Protein AF-A0A5C1K3X9-F1 (afdb_monomer_lite)

Structure (mmCIF, N/CA/C/O backbone):
data_AF-A0A5C1K3X9-F1
#
_entry.id   AF-A0A5C1K3X9-F1
#
loop_
_atom_site.group_PDB
_atom_site.id
_atom_site.type_symbol
_atom_site.label_atom_id
_atom_site.label_alt_id
_atom_site.label_comp_id
_atom_site.label_asym_id
_atom_site.label_entity_id
_atom_site.label_seq_id
_atom_site.pdbx_PDB_ins_code
_atom_site.Cartn_x
_atom_site.Cartn_y
_atom_site.Cartn_z
_atom_site.occupancy
_atom_site.B_iso_or_equiv
_atom_site.auth_seq_id
_atom_site.auth_comp_id
_atom_site.auth_asym_id
_atom_site.auth_atom_id
_atom_site.pdbx_PDB_model_num
ATOM 1 N N . GLY A 1 1 ? -1.069 0.386 -24.573 1.00 75.69 1 GLY A N 1
ATOM 2 C CA . GLY A 1 1 ? 0.102 1.252 -24.304 1.00 75.69 1 GLY A CA 1
ATOM 3 C C . GLY A 1 1 ? 1.354 0.413 -24.098 1.00 75.69 1 GLY A C 1
ATOM 4 O O . GLY A 1 1 ? 1.231 -0.787 -23.885 1.00 75.69 1 GLY A O 1
ATOM 5 N N . ARG A 1 2 ? 2.552 1.013 -24.173 1.00 90.31 2 ARG A N 1
ATOM 6 C CA . ARG A 1 2 ? 3.834 0.327 -23.898 1.00 90.31 2 ARG A CA 1
ATOM 7 C C . ARG A 1 2 ? 3.899 -0.123 -22.430 1.00 90.31 2 ARG A C 1
ATOM 9 O O . ARG A 1 2 ? 3.382 0.574 -21.561 1.00 90.31 2 ARG A O 1
ATOM 16 N N . LEU A 1 3 ? 4.529 -1.269 -22.163 1.00 94.75 3 LEU A N 1
ATOM 17 C CA . LEU A 1 3 ? 4.627 -1.866 -20.826 1.00 94.75 3 LEU A CA 1
ATOM 18 C C . LEU A 1 3 ? 6.076 -1.923 -20.326 1.00 94.75 3 LEU A C 1
ATOM 20 O O . LEU A 1 3 ? 6.981 -2.247 -21.096 1.00 94.75 3 LEU A O 1
ATOM 24 N N . MET A 1 4 ? 6.259 -1.677 -19.029 1.00 95.75 4 MET A N 1
ATOM 25 C CA . MET A 1 4 ? 7.481 -1.931 -18.265 1.00 95.75 4 MET A CA 1
ATOM 26 C C . MET A 1 4 ? 7.313 -3.242 -17.496 1.00 95.75 4 MET A C 1
ATOM 28 O O . MET A 1 4 ? 6.423 -3.343 -16.653 1.00 95.75 4 MET A O 1
ATOM 32 N N . ARG A 1 5 ? 8.139 -4.254 -17.784 1.00 97.19 5 ARG A N 1
ATOM 33 C CA . ARG A 1 5 ? 8.024 -5.597 -17.187 1.00 97.19 5 ARG A CA 1
ATOM 34 C C . ARG A 1 5 ? 9.097 -5.851 -16.146 1.00 97.19 5 ARG A C 1
ATOM 36 O O . ARG A 1 5 ? 10.264 -5.525 -16.363 1.00 97.19 5 ARG A O 1
ATOM 43 N N . CYS A 1 6 ? 8.718 -6.460 -15.027 1.00 97.31 6 CYS A N 1
ATOM 44 C CA . CYS A 1 6 ? 9.699 -6.897 -14.054 1.00 97.31 6 CYS A CA 1
ATOM 45 C C . CYS A 1 6 ? 10.496 -8.096 -14.579 1.00 97.31 6 CYS A C 1
ATOM 47 O O . CYS A 1 6 ? 9.924 -9.060 -15.069 1.00 97.31 6 CYS A O 1
ATOM 49 N N . VAL A 1 7 ? 11.820 -8.072 -14.425 1.00 97.44 7 VAL A N 1
ATOM 50 C CA . VAL A 1 7 ? 12.687 -9.203 -14.812 1.00 97.44 7 VAL A CA 1
ATOM 51 C C . VAL A 1 7 ? 12.730 -10.332 -13.770 1.00 97.44 7 VAL A C 1
ATOM 53 O O . VAL A 1 7 ? 13.414 -11.326 -13.975 1.00 97.44 7 VAL A O 1
ATOM 56 N N . ARG A 1 8 ? 12.045 -10.174 -12.627 1.00 97.06 8 ARG A N 1
ATOM 57 C CA . ARG A 1 8 ? 12.055 -11.126 -11.497 1.00 97.06 8 ARG A CA 1
ATOM 58 C C . ARG A 1 8 ? 10.673 -11.677 -11.126 1.00 97.06 8 ARG A C 1
ATOM 60 O O . ARG A 1 8 ? 10.594 -12.589 -10.310 1.00 97.06 8 ARG A O 1
ATOM 67 N N . CYS A 1 9 ? 9.597 -11.132 -11.691 1.00 96.69 9 CYS A N 1
ATOM 68 C CA . CYS A 1 9 ? 8.236 -11.631 -11.501 1.00 96.69 9 CYS A CA 1
ATOM 69 C C . CYS A 1 9 ? 7.318 -11.193 -12.658 1.00 96.69 9 CYS A C 1
ATOM 71 O O . CYS A 1 9 ? 7.700 -10.314 -13.430 1.00 96.69 9 CYS A O 1
ATOM 73 N N . PRO A 1 10 ? 6.089 -11.731 -12.758 1.00 96.75 10 PRO A N 1
ATOM 74 C CA . PRO A 1 10 ? 5.151 -11.397 -13.836 1.00 96.75 10 PRO A CA 1
ATOM 75 C C . PRO A 1 10 ? 4.577 -9.967 -13.814 1.00 96.75 10 PRO A C 1
ATOM 77 O O . PRO A 1 10 ? 3.794 -9.619 -14.694 1.00 96.75 10 PRO A O 1
ATOM 80 N N . VAL A 1 11 ? 4.922 -9.135 -12.821 1.00 94.88 11 VAL A N 1
ATOM 81 C CA . VAL A 1 11 ? 4.393 -7.767 -12.697 1.00 94.88 11 VAL A CA 1
ATOM 82 C C . VAL A 1 11 ? 4.778 -6.920 -13.912 1.00 94.88 11 VAL A C 1
ATOM 84 O O . VAL A 1 11 ? 5.947 -6.858 -14.305 1.00 94.88 11 VAL A O 1
ATOM 87 N N . ALA A 1 12 ? 3.796 -6.204 -14.452 1.00 95.44 12 ALA A N 1
ATOM 88 C CA . ALA A 1 12 ? 3.980 -5.224 -15.508 1.00 95.44 12 ALA A CA 1
ATOM 89 C C . ALA A 1 12 ? 3.171 -3.957 -15.212 1.00 95.44 12 ALA A C 1
ATOM 91 O O . ALA A 1 12 ? 2.061 -4.032 -14.693 1.00 95.44 12 ALA A O 1
ATOM 92 N N . TYR A 1 13 ? 3.723 -2.806 -15.584 1.00 93.88 13 TYR A N 1
ATOM 93 C CA . TYR A 1 13 ? 3.066 -1.503 -15.482 1.00 93.88 13 TYR A CA 1
ATOM 94 C C . TYR A 1 13 ? 3.007 -0.841 -16.854 1.00 93.88 13 TYR A C 1
ATOM 96 O O . TYR A 1 13 ? 3.831 -1.135 -17.724 1.00 93.88 13 TYR A O 1
ATOM 104 N N . HIS A 1 14 ? 2.079 0.093 -17.057 1.00 94.06 14 HIS A N 1
ATOM 105 C CA . HIS A 1 14 ? 2.179 0.987 -18.207 1.00 94.06 14 HIS A CA 1
ATOM 106 C C . HIS A 1 14 ? 3.446 1.843 -18.101 1.00 94.06 14 HIS A C 1
ATOM 108 O O . HIS A 1 14 ? 3.833 2.269 -17.016 1.00 94.06 14 HIS A O 1
ATOM 114 N N . ALA A 1 15 ? 4.093 2.089 -19.240 1.00 88.38 15 ALA A N 1
ATOM 115 C CA . ALA A 1 15 ? 5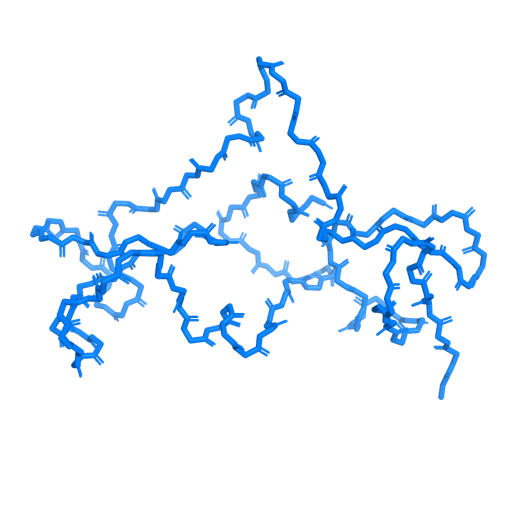.297 2.908 -19.345 1.00 88.38 15 ALA A CA 1
ATOM 116 C C . ALA A 1 15 ? 4.956 4.409 -19.274 1.00 88.38 15 ALA A C 1
ATOM 118 O O . ALA A 1 15 ? 5.142 5.145 -20.239 1.00 88.38 15 ALA A O 1
ATOM 119 N N . ASN A 1 16 ? 4.389 4.834 -18.146 1.00 83.38 16 ASN A N 1
ATOM 120 C CA . ASN A 1 16 ? 4.147 6.224 -17.780 1.00 83.38 16 ASN A CA 1
ATOM 121 C C . ASN A 1 16 ? 4.352 6.388 -16.260 1.00 83.38 16 ASN A C 1
ATOM 123 O O . ASN A 1 16 ? 4.239 5.416 -15.509 1.00 83.38 16 ASN A O 1
ATOM 127 N N . ASP A 1 17 ? 4.638 7.610 -15.809 1.00 77.88 17 ASP A N 1
ATOM 128 C CA . ASP A 1 17 ? 4.912 7.889 -14.389 1.00 77.88 17 ASP A CA 1
ATOM 129 C C . ASP A 1 17 ? 3.691 7.643 -13.480 1.00 77.88 17 ASP A C 1
ATOM 131 O O . ASP A 1 17 ? 3.855 7.369 -12.296 1.00 77.88 17 ASP A O 1
ATOM 135 N N . PHE A 1 18 ? 2.474 7.697 -14.032 1.00 86.31 18 PHE A N 1
ATOM 136 C CA . PHE A 1 18 ? 1.210 7.560 -13.294 1.00 86.31 18 PHE A CA 1
ATOM 137 C C . PHE A 1 18 ? 0.808 6.111 -12.997 1.00 86.31 18 PHE A C 1
ATOM 139 O O . PHE A 1 18 ? -0.089 5.873 -12.199 1.00 86.31 18 PHE A O 1
ATOM 146 N N . CYS A 1 19 ? 1.419 5.140 -13.671 1.00 90.38 19 CYS A N 1
ATOM 147 C CA . CYS A 1 19 ? 1.107 3.721 -13.522 1.00 90.38 19 CYS A CA 1
ATOM 148 C C . CYS A 1 19 ? 2.308 2.906 -13.039 1.00 90.38 19 CYS A C 1
ATOM 150 O O . CYS A 1 19 ? 2.137 1.756 -12.641 1.00 90.38 19 CYS A O 1
ATOM 152 N N . LEU A 1 20 ? 3.525 3.450 -13.112 1.00 92.06 20 LEU A N 1
ATOM 153 C CA . LEU A 1 20 ? 4.719 2.775 -12.625 1.00 92.06 20 LEU A CA 1
ATOM 154 C C . LEU A 1 20 ? 4.804 2.924 -11.102 1.00 92.06 20 LEU A C 1
ATOM 156 O O . LEU A 1 20 ? 4.941 4.032 -10.587 1.00 92.06 20 LEU A O 1
ATOM 160 N N . ALA A 1 21 ? 4.754 1.802 -10.381 1.00 92.25 21 ALA A N 1
ATOM 161 C CA . ALA A 1 21 ? 4.915 1.816 -8.931 1.00 92.25 21 ALA A CA 1
ATOM 162 C C . ALA A 1 21 ? 6.275 2.421 -8.532 1.00 92.25 21 ALA A C 1
ATOM 164 O O . ALA A 1 21 ? 7.326 1.972 -9.011 1.00 92.25 21 ALA A O 1
ATOM 165 N N . ALA A 1 22 ? 6.254 3.396 -7.624 1.00 90.31 22 ALA A N 1
ATOM 166 C CA . ALA A 1 22 ? 7.439 3.967 -6.996 1.00 90.31 22 ALA A CA 1
ATOM 167 C C . ALA A 1 22 ? 8.243 2.867 -6.281 1.00 90.31 22 ALA A C 1
ATOM 169 O O . ALA A 1 22 ? 7.674 1.905 -5.759 1.00 90.31 22 ALA A O 1
ATOM 170 N N . GLY A 1 23 ? 9.573 2.971 -6.290 1.00 89.19 23 GLY A N 1
ATOM 171 C CA . GLY A 1 23 ? 10.476 1.882 -5.896 1.00 89.19 23 GLY A CA 1
ATOM 172 C C . GLY A 1 23 ? 10.945 0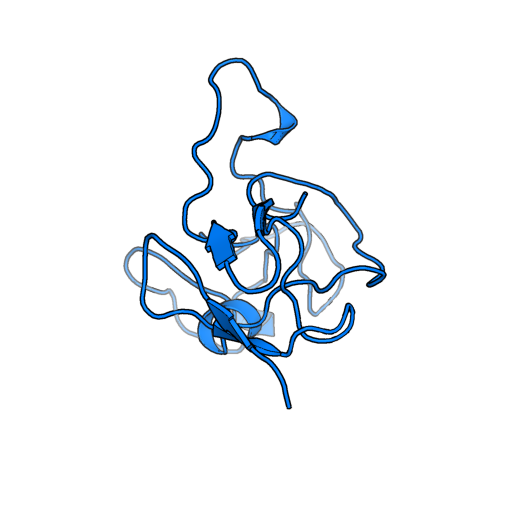.996 -7.046 1.00 89.19 23 GLY A C 1
ATOM 173 O O . GLY A 1 23 ? 11.842 0.169 -6.854 1.00 89.19 23 GLY A O 1
ATOM 174 N N . SER A 1 24 ? 10.366 1.137 -8.243 1.00 92.31 24 SER A N 1
ATOM 175 C CA . SER A 1 24 ? 10.791 0.368 -9.414 1.00 92.31 24 SER A CA 1
ATOM 176 C C . SER A 1 24 ? 12.161 0.836 -9.902 1.00 92.31 24 SER A C 1
ATOM 178 O O . SER A 1 24 ? 12.375 2.014 -10.166 1.00 92.31 24 SER A O 1
ATOM 180 N N . LYS A 1 25 ? 13.101 -0.092 -10.091 1.00 92.75 25 LYS A N 1
ATOM 181 C CA . LYS A 1 25 ? 14.398 0.221 -10.708 1.00 92.75 25 LYS A CA 1
ATOM 182 C C . LYS A 1 25 ? 14.316 0.018 -12.210 1.00 92.75 25 LYS A C 1
ATOM 184 O O . LYS A 1 25 ? 14.156 -1.120 -12.649 1.00 92.75 25 LYS A O 1
ATOM 189 N N . ILE A 1 26 ? 14.439 1.094 -12.981 1.00 93.19 26 ILE A N 1
ATOM 190 C CA . ILE A 1 26 ? 14.497 1.031 -14.445 1.00 93.19 26 ILE A CA 1
ATOM 191 C C . ILE A 1 26 ? 15.837 0.423 -14.860 1.00 93.19 26 ILE A C 1
ATOM 193 O O . ILE A 1 26 ? 16.887 0.907 -14.449 1.00 93.19 26 ILE A O 1
ATOM 197 N N . LEU A 1 27 ? 15.790 -0.658 -15.642 1.00 95.06 27 LEU A N 1
ATOM 198 C CA . LEU A 1 27 ? 16.984 -1.327 -16.169 1.00 95.06 27 LEU A CA 1
ATOM 199 C C . LEU A 1 27 ? 17.215 -0.975 -17.638 1.00 95.06 27 LEU A C 1
ATOM 201 O O . LEU A 1 27 ? 18.341 -0.723 -18.051 1.00 95.06 27 LEU A O 1
ATOM 205 N N . ALA A 1 28 ? 16.140 -0.968 -18.423 1.00 94.25 28 ALA A N 1
ATOM 206 C CA . ALA A 1 28 ? 16.153 -0.605 -19.830 1.00 94.25 28 ALA A CA 1
ATOM 207 C C . ALA A 1 28 ? 14.803 0.002 -20.231 1.00 94.25 28 ALA A C 1
ATOM 209 O O . ALA A 1 28 ? 13.915 0.218 -19.407 1.00 94.25 28 ALA A O 1
ATOM 210 N N . SER A 1 29 ? 14.623 0.238 -21.528 1.00 91.31 29 SER A N 1
ATOM 211 C CA . SER A 1 29 ? 13.459 0.935 -22.080 1.00 91.31 29 SER A CA 1
ATOM 212 C C . SER A 1 29 ? 12.107 0.218 -21.889 1.00 91.31 29 SER A C 1
ATOM 214 O O . SER A 1 29 ? 11.061 0.810 -22.146 1.00 91.31 29 SER A O 1
ATOM 216 N N . ASN A 1 30 ? 12.088 -1.062 -21.508 1.00 94.88 30 ASN A N 1
ATOM 217 C CA . ASN A 1 30 ? 10.866 -1.841 -21.261 1.00 94.88 30 ASN A CA 1
ATOM 218 C C . ASN A 1 30 ? 10.984 -2.806 -20.065 1.00 94.88 30 ASN A C 1
ATOM 220 O O . ASN A 1 30 ? 10.097 -3.641 -19.862 1.00 94.88 30 ASN A O 1
ATOM 224 N N . SER A 1 31 ? 12.062 -2.713 -19.283 1.00 96.62 31 SER A N 1
ATOM 225 C CA . SER A 1 31 ? 12.360 -3.655 -18.207 1.00 96.62 31 SER A CA 1
ATOM 226 C C . SER A 1 31 ? 12.712 -2.943 -16.905 1.00 96.62 31 SER A C 1
ATOM 228 O O . SER A 1 31 ? 13.383 -1.907 -16.882 1.00 96.62 31 SER A O 1
ATOM 230 N N . ILE A 1 32 ? 12.226 -3.512 -15.805 1.00 95.94 32 ILE A N 1
ATOM 231 C CA . ILE A 1 32 ? 12.404 -2.995 -14.449 1.00 95.94 32 ILE A CA 1
ATOM 232 C C . ILE A 1 32 ? 12.709 -4.127 -13.464 1.00 95.94 32 ILE A C 1
ATOM 234 O O . ILE A 1 32 ? 12.488 -5.308 -13.734 1.00 95.94 32 ILE A O 1
ATOM 238 N N . ILE A 1 33 ? 13.128 -3.765 -12.257 1.00 95.38 33 ILE A N 1
ATOM 239 C CA . ILE A 1 33 ? 12.912 -4.582 -11.058 1.00 95.38 33 ILE A CA 1
ATOM 240 C C . ILE A 1 33 ? 11.817 -3.893 -10.250 1.00 95.38 33 ILE A C 1
ATOM 242 O O . ILE A 1 33 ? 11.997 -2.746 -9.848 1.00 95.38 33 ILE A O 1
ATOM 246 N N . CYS A 1 34 ? 10.679 -4.560 -10.043 1.00 93.62 34 CYS A N 1
ATOM 247 C CA . CYS A 1 34 ? 9.555 -3.970 -9.323 1.00 93.62 34 CYS A CA 1
ATOM 248 C C . CYS A 1 34 ? 9.826 -3.903 -7.802 1.00 93.62 34 CYS A C 1
ATOM 250 O O . CYS A 1 34 ? 10.689 -4.634 -7.293 1.00 93.62 34 CYS A O 1
ATOM 252 N N . PRO A 1 35 ? 9.059 -3.089 -7.052 1.00 91.31 35 PRO A N 1
ATOM 253 C CA . PRO A 1 35 ? 9.291 -2.853 -5.624 1.00 91.31 35 PRO A CA 1
ATOM 254 C C . PRO A 1 35 ? 9.150 -4.107 -4.750 1.00 91.31 35 PRO A C 1
ATOM 256 O O . PRO A 1 35 ? 9.735 -4.185 -3.668 1.00 91.31 35 PRO A O 1
ATOM 259 N N . ASN A 1 36 ? 8.425 -5.129 -5.219 1.00 90.62 36 ASN A N 1
ATOM 260 C CA . ASN A 1 36 ? 8.256 -6.390 -4.488 1.00 90.62 36 ASN A CA 1
ATOM 261 C C . ASN A 1 36 ? 9.599 -7.103 -4.244 1.00 90.62 36 ASN A C 1
ATOM 263 O O . ASN A 1 36 ? 9.747 -7.808 -3.249 1.00 90.62 36 ASN A O 1
ATOM 267 N N . HIS A 1 37 ? 10.605 -6.858 -5.092 1.00 91.94 37 HIS A N 1
ATOM 268 C CA . HIS A 1 37 ? 11.951 -7.429 -4.964 1.00 91.94 37 HIS A CA 1
ATOM 269 C C . HIS A 1 37 ? 12.948 -6.520 -4.237 1.00 91.94 37 HIS A C 1
ATOM 271 O O . HIS A 1 37 ? 14.160 -6.707 -4.362 1.00 91.94 37 HIS A O 1
ATOM 277 N N . PHE A 1 38 ? 12.468 -5.528 -3.490 1.00 88.31 38 PHE A N 1
ATOM 278 C CA . PHE A 1 38 ? 13.316 -4.762 -2.587 1.00 88.31 38 PHE A CA 1
ATOM 279 C C . PHE A 1 38 ? 13.959 -5.675 -1.533 1.00 88.31 38 PHE A C 1
ATOM 281 O O . PHE A 1 38 ? 13.271 -6.442 -0.855 1.00 88.31 38 PHE A O 1
ATOM 288 N N . THR A 1 39 ? 15.276 -5.550 -1.379 1.00 87.56 39 THR A N 1
ATOM 289 C CA . THR A 1 39 ? 16.056 -6.242 -0.350 1.00 87.56 39 THR A CA 1
ATOM 290 C C . THR A 1 39 ? 16.529 -5.216 0.682 1.00 87.56 39 THR A C 1
ATOM 292 O O . THR A 1 39 ? 17.340 -4.351 0.332 1.00 87.56 39 THR A O 1
ATOM 295 N N . PRO A 1 40 ? 16.041 -5.274 1.934 1.00 86.31 40 PRO A N 1
ATOM 296 C CA . PRO A 1 40 ? 16.455 -4.341 2.971 1.00 86.31 40 PRO A CA 1
ATOM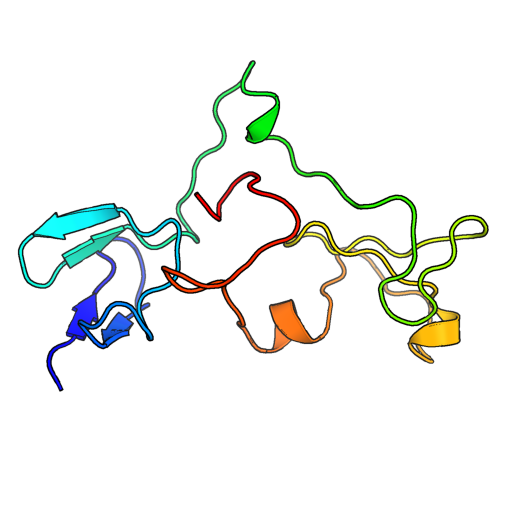 297 C C . PRO A 1 40 ? 17.944 -4.510 3.292 1.00 86.31 40 PRO A C 1
ATOM 299 O O . PRO A 1 40 ? 18.451 -5.621 3.439 1.00 86.31 40 PRO A O 1
ATOM 302 N N . ARG A 1 41 ? 18.656 -3.385 3.406 1.00 87.31 41 ARG A N 1
ATOM 303 C CA . ARG A 1 41 ? 20.065 -3.360 3.838 1.00 87.31 41 ARG A CA 1
ATOM 304 C C . ARG A 1 41 ? 20.135 -3.196 5.355 1.00 87.31 41 ARG A C 1
ATOM 306 O O . ARG A 1 41 ? 19.560 -2.240 5.874 1.00 87.31 41 ARG A O 1
ATOM 313 N N . ARG A 1 42 ? 20.869 -4.080 6.043 1.00 84.00 42 ARG A N 1
ATOM 314 C CA . ARG A 1 42 ? 21.133 -3.978 7.492 1.00 84.00 42 ARG A CA 1
ATOM 315 C C . ARG A 1 42 ? 21.858 -2.664 7.823 1.00 84.00 42 ARG A C 1
ATOM 317 O O . ARG A 1 42 ? 22.669 -2.199 7.026 1.00 84.00 42 ARG A O 1
ATOM 324 N N . GLY A 1 43 ? 21.524 -2.049 8.960 1.00 82.81 43 GLY A N 1
ATOM 325 C CA . GLY A 1 43 ? 22.001 -0.710 9.358 1.00 82.81 43 GLY A CA 1
ATOM 326 C C . GLY A 1 43 ? 21.287 0.457 8.649 1.00 82.81 43 GLY A C 1
ATOM 327 O O . GLY A 1 43 ? 21.444 1.616 9.022 1.00 82.81 43 GLY A O 1
ATOM 328 N N . CYS A 1 44 ? 20.487 0.142 7.628 1.00 84.06 44 CYS A N 1
ATOM 329 C CA . CYS A 1 44 ? 19.497 0.970 6.947 1.00 84.06 44 CYS A CA 1
ATOM 330 C C . CYS A 1 44 ? 18.270 1.357 7.789 1.00 84.06 44 CYS A C 1
ATOM 332 O O . CYS A 1 44 ? 17.256 0.704 7.579 1.00 84.06 44 CYS A O 1
ATOM 334 N N . ARG A 1 45 ? 18.268 2.376 8.669 1.00 79.50 45 ARG A N 1
ATOM 335 C CA . ARG A 1 45 ? 17.052 2.711 9.475 1.00 79.50 45 ARG A CA 1
ATOM 336 C C . ARG A 1 45 ? 15.768 2.850 8.640 1.00 79.50 45 ARG A C 1
ATOM 338 O O . ARG A 1 45 ? 14.682 2.478 9.050 1.00 79.50 45 ARG A O 1
ATOM 345 N N . ASN A 1 46 ? 15.899 3.372 7.428 1.00 81.38 46 ASN A N 1
ATOM 346 C CA . ASN A 1 46 ? 14.802 3.577 6.481 1.00 81.38 46 ASN A CA 1
ATOM 347 C C . ASN A 1 46 ? 14.410 2.323 5.669 1.00 81.38 46 ASN A C 1
ATOM 349 O O . ASN A 1 46 ? 13.571 2.425 4.772 1.00 81.38 46 ASN A O 1
ATOM 353 N N . HIS A 1 47 ? 15.044 1.178 5.920 1.00 86.88 47 HIS A N 1
ATOM 354 C CA . HIS A 1 47 ? 14.763 -0.116 5.295 1.00 86.88 47 HIS A CA 1
ATOM 355 C C . HIS A 1 47 ? 14.040 -1.084 6.237 1.00 86.88 47 HIS A C 1
ATOM 357 O O . HIS A 1 47 ? 13.635 -2.159 5.796 1.00 86.88 47 HIS A O 1
ATOM 363 N N . GLU A 1 48 ? 13.888 -0.713 7.505 1.00 84.25 48 GLU A N 1
ATOM 364 C CA . GLU A 1 48 ? 13.120 -1.466 8.488 1.00 84.25 48 GLU A CA 1
ATOM 365 C C . GLU A 1 48 ? 11.620 -1.289 8.236 1.00 84.25 48 GLU A C 1
ATOM 367 O O . GLU A 1 48 ? 11.166 -0.253 7.736 1.00 84.25 48 GLU A O 1
ATOM 372 N N . HIS A 1 49 ? 10.851 -2.336 8.535 1.00 86.88 49 HIS A N 1
ATOM 373 C CA . HIS A 1 49 ? 9.401 -2.236 8.526 1.00 86.88 49 HIS A CA 1
ATOM 374 C C . HIS A 1 49 ? 8.968 -1.442 9.757 1.00 86.88 49 HIS A C 1
ATOM 376 O O . HIS A 1 49 ? 9.371 -1.757 10.874 1.00 86.88 49 HIS A O 1
ATOM 382 N N . VAL A 1 50 ? 8.169 -0.407 9.538 1.00 90.06 50 VAL A N 1
ATOM 383 C CA . VAL A 1 50 ? 7.672 0.481 10.588 1.00 90.06 50 VAL A CA 1
ATOM 384 C C . VAL A 1 50 ? 6.176 0.631 10.417 1.00 90.06 50 VAL A C 1
ATOM 386 O O . VAL A 1 50 ? 5.693 0.569 9.290 1.00 90.06 50 VAL A O 1
ATOM 389 N N . ASN A 1 51 ? 5.464 0.888 11.506 1.00 93.62 51 ASN A N 1
ATOM 390 C CA . ASN A 1 51 ? 4.055 1.249 11.489 1.00 93.62 51 ASN A CA 1
ATOM 391 C C . ASN A 1 51 ? 3.864 2.570 12.234 1.00 93.62 51 ASN A C 1
ATOM 393 O O . ASN A 1 51 ? 4.634 2.903 13.137 1.00 93.62 51 ASN A O 1
ATOM 397 N N . VAL A 1 52 ? 2.850 3.335 11.842 1.00 94.19 52 VAL A N 1
ATOM 398 C CA . VAL A 1 52 ? 2.418 4.511 12.603 1.00 94.19 52 VAL A CA 1
ATOM 399 C C . VAL A 1 52 ? 1.860 4.113 13.965 1.00 94.19 52 VAL A C 1
ATOM 401 O O . VAL A 1 52 ? 1.341 3.015 14.147 1.00 94.19 52 VAL A O 1
ATOM 404 N N . SER A 1 53 ? 1.896 5.057 14.900 1.00 95.56 53 SER A N 1
ATOM 405 C CA . SER A 1 53 ? 1.297 4.936 16.230 1.00 95.56 53 SER A CA 1
ATOM 406 C C . SER A 1 53 ? -0.116 5.535 16.319 1.00 95.56 53 SER A C 1
ATOM 408 O O . SER A 1 53 ? -0.565 5.875 17.412 1.00 95.56 53 SER A O 1
ATOM 410 N N . TRP A 1 54 ? -0.803 5.705 15.186 1.00 96.06 54 TRP A N 1
ATOM 411 C CA . TRP A 1 54 ? -2.182 6.202 15.106 1.00 96.06 54 TRP A CA 1
ATOM 412 C C . TRP A 1 54 ? -3.025 5.353 14.151 1.00 96.06 54 TRP A C 1
ATOM 414 O O . TRP A 1 54 ? -2.491 4.622 13.314 1.00 96.06 54 TRP A O 1
ATOM 424 N N . CYS A 1 55 ? -4.345 5.461 14.244 1.00 97.38 55 CYS A N 1
ATOM 425 C CA . CYS A 1 55 ? -5.261 4.810 13.319 1.00 97.38 55 CYS A CA 1
ATOM 426 C C . CYS A 1 55 ? -5.500 5.664 12.065 1.00 97.38 55 CYS A C 1
ATOM 428 O O . CYS A 1 55 ? -5.850 6.835 12.154 1.00 97.38 55 CYS A O 1
ATOM 430 N N . PHE A 1 56 ? -5.397 5.057 10.880 1.00 95.38 56 PHE A N 1
ATOM 431 C CA . PHE A 1 56 ? -5.665 5.724 9.595 1.00 95.38 56 PHE A CA 1
ATOM 432 C C . PHE A 1 56 ? -7.144 6.067 9.331 1.00 95.38 56 PHE A C 1
ATOM 434 O O . PHE A 1 56 ? -7.433 6.747 8.351 1.00 95.38 56 PHE A O 1
ATOM 441 N N . VAL A 1 57 ? -8.076 5.588 10.163 1.00 96.12 57 VAL A N 1
ATOM 442 C CA . VAL A 1 57 ? -9.518 5.863 10.028 1.00 96.12 57 VAL A CA 1
ATOM 443 C C . VAL A 1 57 ? -9.936 7.038 10.909 1.00 96.12 57 VAL A C 1
ATOM 445 O O . VAL A 1 57 ? -10.492 8.001 10.394 1.00 96.12 57 VAL A O 1
ATOM 448 N N . CYS A 1 58 ? -9.654 6.993 12.215 1.00 97.06 58 CYS A N 1
ATOM 449 C CA . CYS A 1 58 ? -10.047 8.058 13.148 1.00 97.06 58 CYS A CA 1
ATOM 450 C C . CYS A 1 58 ? -8.962 9.122 13.382 1.00 97.06 58 CYS A C 1
ATOM 452 O O . CYS A 1 58 ? -9.249 10.153 13.974 1.00 97.06 58 CYS A O 1
ATOM 454 N N . SER A 1 59 ? -7.731 8.912 12.901 1.00 95.75 59 SER A N 1
ATOM 455 C CA . SER A 1 59 ? -6.564 9.780 13.154 1.00 95.75 59 SER A CA 1
ATOM 456 C C . SER A 1 59 ? -6.155 9.900 14.629 1.00 95.75 59 SER A C 1
ATOM 458 O O . SER A 1 59 ? -5.359 10.770 14.981 1.00 95.75 59 SER A O 1
ATOM 460 N N . GLU A 1 60 ? -6.646 9.010 15.492 1.00 96.56 60 GLU A N 1
ATOM 461 C CA . GLU A 1 60 ? -6.311 8.989 16.915 1.00 96.56 60 GLU A CA 1
ATOM 462 C C . GLU A 1 60 ? -5.245 7.933 17.231 1.00 96.56 60 GLU A C 1
ATOM 464 O O . GLU A 1 60 ? -5.154 6.879 16.590 1.00 96.56 60 GLU A O 1
ATOM 469 N N . GLY A 1 61 ? -4.416 8.236 18.230 1.00 93.38 61 GLY A N 1
ATOM 470 C CA . GLY A 1 61 ? -3.490 7.286 18.847 1.00 93.38 61 GLY A CA 1
ATOM 471 C C . GLY A 1 61 ? -4.093 6.603 20.078 1.00 93.38 61 GLY A C 1
ATOM 472 O O . GLY A 1 61 ? -5.214 6.892 20.483 1.00 93.38 61 GLY A O 1
ATOM 473 N N . GLY A 1 62 ? -3.317 5.717 20.706 1.00 90.31 62 GLY A N 1
ATOM 474 C CA . GLY A 1 62 ? -3.756 4.963 21.887 1.00 90.31 62 GLY A CA 1
ATOM 475 C C . GLY A 1 62 ? -4.596 3.725 21.548 1.00 90.31 62 GLY A C 1
ATOM 476 O O . GLY A 1 62 ? -4.942 3.482 20.393 1.00 90.31 62 GLY A O 1
ATOM 477 N N . GLY A 1 63 ? -4.885 2.905 22.561 1.00 90.12 63 GLY A N 1
ATOM 478 C CA . GLY A 1 63 ? -5.544 1.607 22.377 1.00 90.12 63 GLY A CA 1
ATOM 479 C C . GLY A 1 63 ? -4.688 0.585 21.613 1.00 90.12 63 GLY A C 1
ATOM 480 O O . GLY A 1 63 ? -3.482 0.759 21.433 1.00 90.12 63 GLY A O 1
ATOM 481 N N . SER A 1 64 ? -5.316 -0.510 21.179 1.00 93.50 64 SER A N 1
ATOM 482 C CA . SER A 1 64 ? -4.651 -1.566 20.409 1.00 93.50 64 SER A CA 1
ATOM 483 C C . SER A 1 64 ? -4.749 -1.292 18.911 1.00 93.50 64 SER A C 1
ATOM 485 O O . SER A 1 64 ? -5.836 -1.322 18.334 1.00 93.50 64 SER A O 1
ATOM 487 N N . LEU A 1 65 ? -3.601 -1.066 18.276 1.00 96.31 65 LEU A N 1
ATOM 488 C CA . LEU A 1 65 ? -3.499 -0.895 16.832 1.00 96.31 65 LEU A CA 1
ATOM 489 C C . LEU A 1 65 ? -3.120 -2.211 16.153 1.00 96.31 65 LEU A C 1
ATOM 491 O O . LEU A 1 65 ? -2.209 -2.919 16.577 1.00 96.31 65 LEU A O 1
ATOM 495 N N . LEU A 1 66 ? -3.803 -2.497 15.055 1.00 96.44 66 LEU A N 1
ATOM 496 C CA . LEU A 1 66 ? -3.486 -3.552 14.116 1.00 96.44 66 LEU A CA 1
ATOM 497 C C . LEU A 1 66 ? -2.553 -3.003 13.030 1.00 96.44 66 LEU A C 1
ATOM 499 O O . LEU A 1 66 ? -2.927 -2.115 12.258 1.00 96.44 66 LEU A O 1
ATOM 503 N N . CYS A 1 67 ? -1.334 -3.530 12.988 1.00 95.88 67 CYS A N 1
ATOM 504 C CA . CYS A 1 67 ? -0.281 -3.122 12.063 1.00 95.88 67 CYS A CA 1
ATOM 505 C C . CYS A 1 67 ? -0.364 -3.909 10.754 1.00 95.88 67 CYS A C 1
ATOM 507 O O . CYS A 1 67 ? -0.446 -5.132 10.771 1.00 95.88 67 CYS A O 1
ATOM 509 N N . CYS A 1 68 ? -0.317 -3.219 9.613 1.00 95.38 68 CYS A N 1
ATOM 510 C CA . CYS A 1 68 ? -0.181 -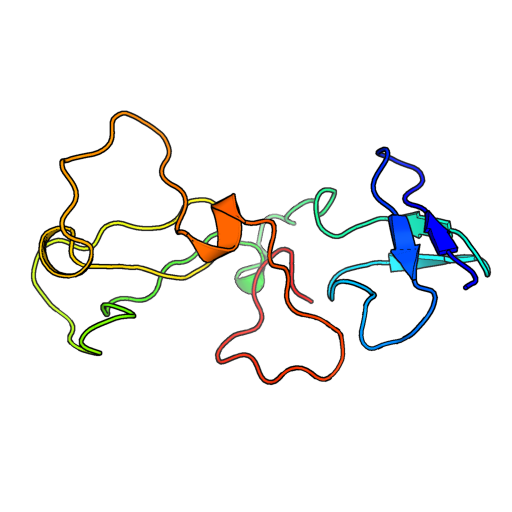3.892 8.323 1.00 95.38 68 CYS A CA 1
ATOM 511 C C . CYS A 1 68 ? 1.256 -4.386 8.121 1.00 95.38 68 CYS A C 1
ATOM 513 O O . CYS A 1 68 ? 2.182 -3.618 8.342 1.00 95.38 68 CYS A O 1
ATOM 515 N N . ASP A 1 69 ? 1.437 -5.603 7.600 1.00 93.31 69 ASP A N 1
ATOM 516 C CA . ASP A 1 69 ? 2.765 -6.208 7.378 1.00 93.31 69 ASP A CA 1
ATOM 517 C C . ASP A 1 69 ? 3.457 -5.801 6.063 1.00 93.31 69 ASP A C 1
ATOM 519 O O . ASP A 1 69 ? 4.562 -6.253 5.747 1.00 93.31 69 ASP A O 1
ATOM 523 N N . SER A 1 70 ? 2.803 -4.989 5.228 1.00 90.50 70 SER A N 1
ATOM 524 C CA . SER A 1 70 ? 3.346 -4.573 3.923 1.00 90.50 70 SER A CA 1
ATOM 525 C C . SER A 1 70 ? 3.365 -3.069 3.685 1.00 90.50 70 SER A C 1
ATOM 527 O O . SER A 1 70 ? 3.883 -2.611 2.657 1.00 90.50 70 SER A O 1
ATOM 529 N N . CYS A 1 71 ? 2.789 -2.290 4.594 1.00 92.12 71 CYS A N 1
ATOM 530 C CA . CYS A 1 71 ? 2.854 -0.841 4.552 1.00 92.12 71 CYS A CA 1
ATOM 531 C C . CYS A 1 71 ? 2.836 -0.269 5.968 1.00 92.12 71 CYS A C 1
ATOM 533 O O . CYS A 1 71 ? 2.430 -0.954 6.902 1.00 92.12 71 CYS A O 1
ATOM 535 N N . PRO A 1 72 ? 3.196 1.010 6.135 1.00 93.50 72 PRO A N 1
ATOM 536 C CA . PRO A 1 72 ? 3.341 1.557 7.474 1.00 93.50 72 PRO A CA 1
ATOM 537 C C . PRO A 1 72 ? 2.022 1.937 8.155 1.00 93.50 72 PRO A C 1
ATOM 539 O O . PRO A 1 72 ? 2.036 2.592 9.193 1.00 93.50 72 PRO A O 1
ATOM 542 N N . ALA A 1 73 ? 0.877 1.572 7.578 1.00 95.31 73 ALA A N 1
ATOM 543 C CA . ALA A 1 73 ? -0.423 1.902 8.136 1.00 95.31 73 ALA A CA 1
ATOM 544 C C . ALA A 1 73 ? -0.761 1.026 9.351 1.00 95.31 73 ALA A C 1
ATOM 546 O O . ALA A 1 73 ? -0.391 -0.152 9.409 1.00 95.31 73 ALA A O 1
ATOM 547 N N . ALA A 1 74 ? -1.488 1.614 10.297 1.00 96.88 74 ALA A N 1
ATOM 548 C CA . ALA A 1 74 ? -2.054 0.936 11.452 1.00 96.88 74 ALA A CA 1
ATOM 549 C C . ALA A 1 74 ? -3.501 1.394 11.675 1.00 96.88 74 ALA A C 1
ATOM 551 O O . ALA A 1 74 ? -3.899 2.481 11.238 1.00 96.88 74 ALA A O 1
ATOM 552 N N . PHE A 1 75 ? -4.305 0.537 12.301 1.00 97.62 75 PHE A N 1
ATOM 553 C CA . PHE A 1 75 ? -5.748 0.732 12.424 1.00 97.62 75 PHE A CA 1
ATOM 554 C C . PHE A 1 75 ? -6.278 0.157 13.734 1.00 97.62 75 PHE A C 1
ATOM 556 O O . PHE A 1 75 ? -5.837 -0.912 14.140 1.00 97.62 75 PHE A O 1
ATOM 563 N N . HIS A 1 76 ? -7.267 0.784 14.368 1.00 97.50 76 HIS A N 1
ATOM 564 C CA . HIS A 1 76 ? -8.068 0.072 15.367 1.00 97.50 76 HIS A CA 1
ATOM 565 C C . HIS A 1 76 ? -8.924 -0.993 14.674 1.00 97.50 76 HIS A C 1
ATOM 567 O O . HIS A 1 76 ? -9.426 -0.771 13.567 1.00 97.50 76 HIS A O 1
ATOM 573 N N . ARG A 1 77 ? -9.105 -2.147 15.322 1.00 95.38 77 ARG A N 1
ATOM 574 C CA . ARG A 1 77 ? -9.947 -3.235 14.787 1.00 95.38 77 ARG A CA 1
ATOM 575 C C . ARG A 1 77 ? -11.404 -2.792 14.700 1.00 95.38 77 ARG A C 1
ATOM 577 O O . ARG A 1 77 ? -12.090 -3.082 13.727 1.00 95.38 77 ARG A O 1
ATOM 584 N N . GLU A 1 78 ? -11.822 -2.015 15.689 1.00 95.00 78 GLU A N 1
ATOM 585 C CA . GLU A 1 78 ? -13.152 -1.445 15.847 1.00 95.00 78 GLU A CA 1
ATOM 586 C C . GLU A 1 78 ? -13.452 -0.452 14.714 1.00 95.00 78 GLU A C 1
ATOM 588 O O . GLU A 1 78 ? -14.519 -0.505 14.111 1.00 95.00 78 GLU A O 1
ATOM 593 N N . CYS A 1 79 ? -12.477 0.384 14.334 1.00 96.69 79 CYS A N 1
ATOM 594 C CA . CYS A 1 79 ? -12.613 1.299 13.196 1.00 96.69 79 CYS A CA 1
ATOM 595 C C . CYS A 1 79 ? -12.720 0.583 11.842 1.00 96.69 79 CYS A C 1
ATOM 597 O O . CYS A 1 79 ? -13.258 1.149 10.893 1.00 96.69 79 CYS A O 1
ATOM 599 N N . LEU A 1 80 ? -12.184 -0.634 11.730 1.00 95.25 80 LEU A N 1
ATOM 600 C CA . LEU A 1 80 ? -12.305 -1.461 10.529 1.00 95.25 80 LEU A CA 1
ATOM 601 C C . LEU A 1 80 ? -13.514 -2.401 10.564 1.00 95.25 80 LEU A C 1
ATOM 603 O O . LEU A 1 80 ? -13.829 -2.992 9.533 1.00 95.25 80 LEU A O 1
ATOM 607 N N . ASN A 1 81 ? -14.173 -2.533 11.718 1.00 94.31 81 ASN A N 1
ATOM 608 C CA . ASN A 1 81 ? -15.236 -3.499 11.972 1.00 94.31 81 ASN A CA 1
ATOM 609 C C . ASN A 1 81 ? -14.834 -4.936 11.578 1.00 94.31 81 ASN A C 1
ATOM 611 O O . ASN A 1 81 ? -15.524 -5.599 10.802 1.00 94.31 81 ASN A O 1
ATOM 615 N N . ILE A 1 82 ? -13.676 -5.387 12.072 1.00 93.19 82 ILE A N 1
ATOM 616 C CA . ILE A 1 82 ? -13.152 -6.740 11.833 1.00 93.19 82 ILE A CA 1
ATOM 617 C C . ILE A 1 82 ? -12.826 -7.462 13.140 1.00 93.19 82 ILE A C 1
ATOM 619 O O . ILE A 1 82 ? -12.479 -6.837 14.145 1.00 93.19 82 ILE A O 1
ATOM 623 N N . ASP A 1 83 ? -12.837 -8.791 13.077 1.00 91.88 83 ASP A N 1
ATOM 624 C CA . ASP A 1 83 ? -12.327 -9.649 14.143 1.00 91.88 83 ASP A CA 1
ATOM 625 C C . ASP A 1 83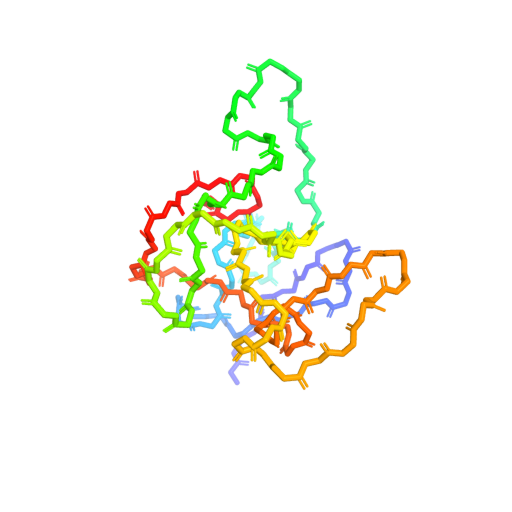 ? -10.792 -9.669 14.192 1.00 91.88 83 ASP A C 1
ATOM 627 O O . ASP A 1 83 ? -10.097 -9.162 13.304 1.00 91.88 83 ASP A O 1
ATOM 631 N N . ILE A 1 84 ? -10.251 -10.255 15.264 1.00 89.88 84 ILE A N 1
ATOM 632 C CA . ILE A 1 84 ? -8.806 -10.427 15.446 1.00 89.88 84 ILE A CA 1
ATOM 633 C C . ILE A 1 84 ? -8.281 -11.351 14.337 1.00 89.88 84 ILE A C 1
ATOM 635 O O . ILE A 1 84 ? -8.695 -12.508 14.277 1.00 89.88 84 ILE A O 1
ATOM 639 N N . PRO A 1 85 ? -7.379 -10.874 13.461 1.00 91.88 85 PRO A N 1
ATOM 640 C CA . PRO A 1 85 ? -6.817 -11.716 12.420 1.00 91.88 85 PRO A CA 1
ATOM 641 C C . PRO A 1 85 ? -5.812 -12.713 13.001 1.00 91.88 85 PRO A C 1
ATOM 643 O O . PRO A 1 85 ? -5.056 -12.394 13.919 1.00 91.88 85 PRO A O 1
ATOM 646 N N . GLU A 1 86 ? -5.765 -13.903 12.412 1.00 91.62 86 GLU A N 1
ATOM 647 C CA . GLU A 1 86 ? -4.743 -14.901 12.710 1.00 91.62 86 GLU A CA 1
ATOM 648 C C . GLU A 1 86 ? -3.531 -14.717 11.785 1.00 91.62 86 GLU A C 1
ATOM 650 O O . GLU A 1 86 ? -3.663 -14.666 10.561 1.00 91.62 86 GLU A O 1
ATOM 655 N N . GLY A 1 87 ? -2.333 -14.641 12.369 1.00 91.75 87 GLY A N 1
ATOM 656 C CA . GLY A 1 87 ? -1.086 -14.496 11.617 1.00 91.75 87 GLY A CA 1
ATOM 657 C C . GLY A 1 87 ? -0.908 -13.113 10.984 1.00 91.75 87 GLY A C 1
ATOM 658 O O . GLY A 1 87 ? -1.235 -12.093 11.589 1.00 91.75 8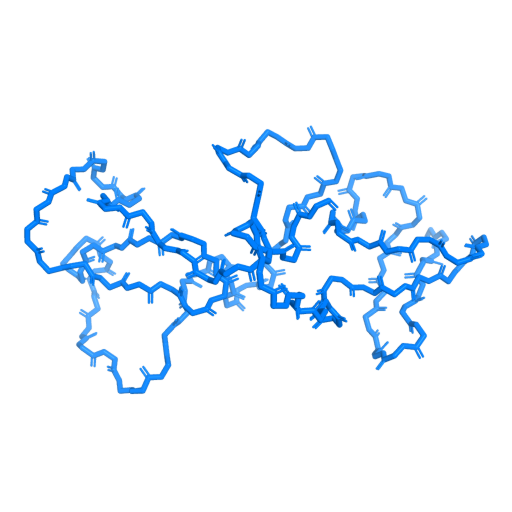7 GLY A O 1
ATOM 659 N N . ASN A 1 88 ? -0.335 -13.085 9.776 1.00 93.94 88 ASN A N 1
ATOM 660 C CA . ASN A 1 88 ? -0.033 -11.839 9.073 1.00 93.94 88 ASN A CA 1
ATOM 661 C C . ASN A 1 88 ? -1.310 -11.111 8.645 1.00 93.94 88 ASN A C 1
ATOM 663 O O . ASN A 1 88 ? -2.236 -11.719 8.100 1.00 93.94 88 ASN A O 1
ATOM 667 N N . TRP A 1 89 ? -1.318 -9.787 8.781 1.00 95.75 89 TRP A N 1
ATOM 668 C CA . TRP A 1 89 ? -2.450 -8.956 8.396 1.00 95.75 89 TRP A CA 1
ATOM 669 C C . TRP A 1 89 ? -2.077 -7.857 7.396 1.00 95.75 89 TRP A C 1
ATOM 671 O O . TRP A 1 89 ? -1.059 -7.168 7.485 1.00 95.75 89 TRP A O 1
ATOM 681 N N . TYR A 1 90 ? -2.971 -7.658 6.426 1.00 95.69 90 TYR A N 1
ATOM 682 C CA . TYR A 1 90 ? -2.819 -6.676 5.360 1.00 95.69 90 TYR A CA 1
ATOM 683 C C . TYR A 1 90 ? -4.030 -5.747 5.307 1.00 95.69 90 TYR A C 1
ATOM 685 O O . TYR A 1 90 ? -5.175 -6.209 5.272 1.00 95.69 90 TYR A O 1
ATOM 693 N N . CYS A 1 91 ? -3.780 -4.438 5.241 1.00 95.50 91 CYS A N 1
ATOM 694 C CA . CYS A 1 91 ? -4.841 -3.453 5.067 1.00 95.50 91 CYS A CA 1
ATOM 695 C C . CYS A 1 91 ? -5.506 -3.580 3.686 1.00 95.50 91 CYS A C 1
ATOM 697 O O . CYS A 1 91 ? -4.952 -4.185 2.761 1.00 95.50 91 CYS A O 1
ATOM 699 N N . ASN A 1 92 ? -6.681 -2.967 3.525 1.00 94.69 92 ASN A N 1
ATOM 700 C CA . ASN A 1 92 ? -7.467 -3.045 2.288 1.00 94.69 92 ASN A CA 1
ATOM 701 C C . ASN A 1 92 ? -6.689 -2.563 1.056 1.00 94.69 92 ASN A C 1
ATOM 703 O O . ASN A 1 92 ? -6.761 -3.193 0.005 1.00 94.69 92 ASN A O 1
ATOM 707 N N . ASP A 1 93 ? -5.883 -1.509 1.195 1.00 94.00 93 ASP A N 1
ATOM 708 C CA . ASP A 1 93 ? -5.050 -1.005 0.101 1.00 94.00 93 ASP A CA 1
ATOM 709 C C . ASP A 1 93 ? -3.981 -2.015 -0.324 1.00 94.00 93 ASP A C 1
ATOM 711 O O . ASP A 1 93 ? -3.766 -2.236 -1.516 1.00 94.00 93 ASP A O 1
ATOM 715 N N . CYS A 1 94 ? -3.339 -2.677 0.639 1.00 93.25 94 CYS A N 1
ATOM 716 C CA . CYS A 1 94 ? -2.335 -3.693 0.342 1.00 93.25 94 CYS A CA 1
ATOM 717 C C . CYS A 1 94 ? -2.958 -4.955 -0.260 1.00 93.25 94 CYS A C 1
ATOM 719 O O . CYS A 1 94 ? -2.402 -5.487 -1.222 1.00 93.25 94 CYS A O 1
ATOM 721 N N . LYS A 1 95 ? -4.127 -5.385 0.239 1.00 93.69 95 LYS A N 1
ATOM 722 C CA . LYS A 1 95 ? -4.918 -6.487 -0.338 1.00 93.69 95 LYS A CA 1
ATOM 723 C C . LYS A 1 95 ? -5.358 -6.188 -1.771 1.00 93.69 95 LYS A C 1
ATOM 725 O O . LYS A 1 95 ? -5.283 -7.062 -2.624 1.00 93.69 95 LYS A O 1
ATOM 730 N N . ALA A 1 96 ? -5.737 -4.942 -2.053 1.00 93.31 96 ALA A N 1
ATOM 731 C CA . ALA A 1 96 ? -6.070 -4.472 -3.396 1.00 93.31 96 ALA A CA 1
ATOM 732 C C . ALA A 1 96 ? -4.838 -4.275 -4.301 1.00 93.31 96 ALA A C 1
ATOM 734 O O . ALA A 1 96 ? -4.968 -3.832 -5.439 1.00 93.31 96 ALA A O 1
ATOM 735 N N . GLY A 1 97 ? -3.628 -4.560 -3.807 1.00 89.44 97 GLY A N 1
ATOM 736 C CA . GLY A 1 97 ? -2.401 -4.414 -4.578 1.00 89.44 97 GLY A CA 1
ATOM 737 C C . GLY A 1 97 ? -2.007 -2.963 -4.847 1.00 89.44 97 GLY A C 1
ATOM 738 O O . GLY A 1 97 ? -1.119 -2.738 -5.668 1.00 89.44 97 GLY A O 1
ATOM 739 N N . LYS A 1 98 ? -2.598 -1.982 -4.149 1.00 89.94 98 LYS A N 1
ATOM 740 C CA . LYS A 1 98 ? -2.224 -0.575 -4.311 1.00 89.94 98 LYS A CA 1
ATOM 741 C C . LYS A 1 98 ? -0.753 -0.386 -3.953 1.00 89.94 98 LYS A C 1
ATOM 743 O O . LYS A 1 98 ? -0.217 -0.992 -3.012 1.00 89.94 98 LYS A O 1
ATOM 748 N N . LYS A 1 99 ? -0.083 0.434 -4.751 1.00 89.56 99 LYS A N 1
ATOM 749 C CA . LYS A 1 99 ? 1.310 0.829 -4.581 1.00 89.56 99 LYS A CA 1
ATOM 750 C C . LYS A 1 99 ? 1.387 2.323 -4.880 1.00 89.56 99 LYS A C 1
ATOM 752 O O . LYS A 1 99 ? 0.722 2.746 -5.820 1.00 89.56 99 LYS A O 1
ATOM 757 N N . PRO A 1 100 ? 2.176 3.095 -4.119 1.00 90.75 100 PRO A N 1
ATOM 758 C CA . PRO A 1 100 ? 2.438 4.480 -4.471 1.00 90.75 100 PRO A CA 1
ATOM 759 C C . PRO A 1 100 ? 3.017 4.562 -5.883 1.00 90.75 100 PRO A C 1
ATOM 761 O O . PRO A 1 100 ? 3.883 3.755 -6.234 1.00 90.75 100 PRO A O 1
ATOM 764 N N . HIS A 1 101 ? 2.572 5.526 -6.675 1.00 90.56 101 HIS A N 1
ATOM 765 C CA . HIS A 1 101 ? 3.155 5.845 -7.978 1.00 90.56 101 HIS A CA 1
ATOM 766 C C . HIS A 1 101 ? 4.171 6.982 -7.864 1.00 90.56 101 HIS A C 1
ATOM 768 O O . HIS A 1 101 ? 4.258 7.685 -6.851 1.00 90.56 101 HIS A O 1
ATOM 774 N N . TYR A 1 102 ? 4.970 7.181 -8.912 1.00 85.06 102 TYR A N 1
ATOM 775 C CA . TYR A 1 102 ? 5.820 8.365 -8.972 1.00 85.06 102 TYR A CA 1
ATOM 776 C C . TYR A 1 102 ? 4.958 9.633 -8.931 1.00 85.06 102 TYR A C 1
ATOM 778 O O . TYR A 1 102 ? 3.902 9.703 -9.552 1.00 85.06 102 TYR A O 1
ATOM 786 N N . ARG A 1 103 ? 5.446 10.657 -8.217 1.00 84.19 103 ARG A N 1
ATOM 787 C CA . ARG A 1 103 ? 4.787 11.965 -8.008 1.00 84.19 103 ARG A CA 1
ATOM 788 C C . ARG A 1 103 ? 3.561 11.961 -7.087 1.00 84.19 103 ARG A C 1
ATOM 790 O O . ARG A 1 103 ? 3.027 13.036 -6.831 1.00 84.19 103 ARG A O 1
ATOM 797 N N . GLU A 1 104 ? 3.153 10.819 -6.539 1.00 88.19 104 GLU A N 1
ATOM 798 C CA . GLU A 1 104 ? 2.153 10.806 -5.468 1.00 88.19 104 GLU A CA 1
ATOM 799 C C . GLU A 1 104 ? 2.745 11.343 -4.156 1.00 88.19 104 GLU A C 1
ATOM 801 O O . GLU A 1 104 ? 3.910 11.101 -3.818 1.00 88.19 104 GLU A O 1
ATOM 806 N N . ILE A 1 105 ? 1.931 12.091 -3.408 1.00 88.25 105 ILE A N 1
ATOM 807 C CA . ILE A 1 105 ? 2.311 12.605 -2.093 1.00 88.25 105 ILE A CA 1
ATOM 808 C C . ILE A 1 105 ? 2.134 11.480 -1.078 1.00 88.25 105 ILE A C 1
ATOM 810 O O . ILE A 1 105 ? 1.035 10.971 -0.873 1.00 88.25 105 ILE A O 1
ATOM 814 N N . VAL A 1 106 ? 3.233 11.117 -0.422 1.00 87.62 106 VAL A N 1
ATOM 815 C CA . VAL A 1 106 ? 3.249 10.156 0.681 1.00 87.62 106 VAL A CA 1
ATOM 816 C C . VAL A 1 106 ? 3.648 10.865 1.964 1.00 87.62 106 VAL A C 1
ATOM 818 O O . VAL A 1 106 ? 4.511 11.742 1.963 1.00 87.62 106 VAL A O 1
ATOM 821 N N . TRP A 1 107 ? 3.052 10.454 3.075 1.00 85.62 107 TRP A N 1
ATOM 822 C CA . TRP A 1 107 ? 3.370 10.987 4.399 1.00 85.62 107 TRP A CA 1
ATOM 823 C C . TRP A 1 107 ? 4.728 10.479 4.929 1.00 85.62 107 TRP A C 1
ATOM 825 O O . TRP A 1 107 ? 5.325 11.114 5.792 1.00 85.62 107 TRP A O 1
ATOM 835 N N . VAL A 1 108 ? 5.254 9.365 4.394 1.00 85.69 108 VAL A N 1
ATOM 836 C CA . VAL A 1 108 ? 6.599 8.850 4.704 1.00 85.69 108 VAL A CA 1
ATOM 837 C C . VAL A 1 108 ? 7.201 8.063 3.532 1.00 85.69 108 VAL A C 1
ATOM 839 O O . VAL A 1 108 ? 6.483 7.432 2.758 1.00 85.69 108 VAL A O 1
ATOM 842 N N . LYS A 1 109 ? 8.538 8.051 3.423 1.00 84.25 109 LYS A N 1
ATOM 843 C CA . LYS A 1 109 ? 9.304 7.240 2.455 1.00 84.25 109 LYS A CA 1
ATOM 844 C C . LYS A 1 109 ? 10.136 6.162 3.157 1.00 84.25 109 LYS A C 1
ATOM 846 O O . LYS A 1 109 ? 11.260 6.424 3.597 1.00 84.25 109 LYS A O 1
ATOM 851 N N . VAL A 1 110 ? 9.613 4.937 3.220 1.00 82.19 110 VAL A N 1
ATOM 852 C CA . VAL A 1 110 ? 10.271 3.790 3.875 1.00 82.19 110 VAL A CA 1
ATOM 853 C C . VAL A 1 110 ? 10.301 2.540 3.000 1.00 82.19 110 VAL A C 1
ATOM 855 O O . VAL A 1 110 ? 9.437 2.322 2.148 1.00 82.19 110 VAL A O 1
ATOM 858 N N . GLY A 1 111 ? 11.319 1.710 3.232 1.00 80.12 111 GLY A N 1
ATOM 859 C CA . GLY A 1 111 ? 11.471 0.383 2.652 1.00 80.12 111 GLY A CA 1
ATOM 860 C C . GLY A 1 111 ? 11.362 0.370 1.131 1.00 80.12 111 GLY A C 1
ATOM 861 O O . GLY A 1 111 ? 12.179 0.963 0.425 1.00 80.12 111 GLY A O 1
ATOM 862 N N . ARG A 1 112 ? 10.336 -0.339 0.648 1.00 71.88 112 ARG A N 1
ATOM 863 C CA . ARG A 1 112 ? 10.114 -0.660 -0.767 1.00 71.88 112 ARG A CA 1
ATOM 864 C C . ARG A 1 112 ? 9.682 0.538 -1.621 1.00 71.88 112 ARG A C 1
ATOM 866 O O . ARG A 1 112 ? 9.776 0.449 -2.837 1.00 71.88 112 ARG A O 1
ATOM 873 N N . TYR A 1 113 ? 9.222 1.630 -1.012 1.00 67.94 113 TYR A N 1
ATOM 874 C CA . TYR A 1 113 ? 8.519 2.726 -1.694 1.00 67.94 113 TYR A CA 1
ATOM 875 C C . TYR A 1 113 ? 9.410 3.964 -1.922 1.00 67.94 113 TYR A C 1
ATOM 877 O O . TYR A 1 113 ? 9.007 5.087 -1.623 1.00 67.94 113 TYR A O 1
ATOM 885 N N . ARG A 1 114 ? 10.651 3.751 -2.385 1.00 59.47 114 ARG A N 1
ATOM 886 C CA . ARG A 1 114 ? 11.652 4.812 -2.620 1.00 59.47 114 ARG A CA 1
ATOM 887 C C . ARG A 1 114 ? 11.691 5.333 -4.050 1.00 59.47 114 ARG A C 1
ATOM 889 O O . ARG A 1 114 ? 11.609 4.516 -4.986 1.00 59.47 114 ARG A O 1
#

Secondary structure (DSSP, 8-state):
--EEEESSSS-EEESSTTTSBTT-EEEETTEEE-GGG--PPTT-GGGS----SB-TTT--B-S-EEE-SSSS-EEEHHHHT-PPPPS----HHHHTT--PBTT---S---TT--

pLDDT: mean 90.96, std 6.28, range [59.47, 97.62]

Sequence (114 aa):
GRLMRCVRCPVAYHANDFCLAAGSKILASNSIICPNHFTPRRGCRNHEHVNVSWCFVCSEGGGSLLCCDSCPAAFHRECLNIDIPEGNWYCNDCKAGKKPHYREIVWVKVGRYR

Organism: Stenella coeruleoalba (NCBI:txid9737)

Foldseek 3Di:
DAWAAEPPDRDIFPPDQQTQFALWADDDPRYTHALVPFDADPVPPQQDAAADQAAPQPRDHDDDWDAAPPHRHIHDCVSVVHDDDDDHDHDPCVVVVHGDTPPDDDPDRGHSRD

Radius of gyration: 15.9 Å; chains: 1; bounding box: 37×28×47 Å

InterPro domains:
  IPR001965 Zinc finger, PHD-type [SM00249] (54-95)
  IPR011011 Zinc finger, FYVE/PHD-type [SSF57903] (40-110)
  IPR013083 Zinc finger, RING/FYVE/PHD-type [G3DSA:3.30.40.10] (1-96)
  IPR019786 Zinc finger, PHD-type, conserved site [PS01359] (55-94)
  IPR019787 Zinc finger, PHD-finger [PF00628] (55-94)
  IPR019787 Zinc finger, PHD-finger [PS50016] (52-97)
  IPR050777 SET2 Histone-Lysine N-Methyltransferase [PTHR22884] (3-95)
  IPR055197 Histone-lysine N-methyltransferase NSD-like, variant PHD zinc finger [PF23004] (3-37)